Protein AF-A0A0L0UMS3-F1 (afdb_monomer_lite)

Structure (mmCIF, N/CA/C/O backbone):
data_AF-A0A0L0UMS3-F1
#
_entry.id   AF-A0A0L0UMS3-F1
#
loop_
_atom_site.group_PDB
_atom_site.id
_atom_site.type_symbol
_atom_site.label_atom_id
_atom_site.label_alt_id
_atom_site.label_comp_id
_atom_site.label_as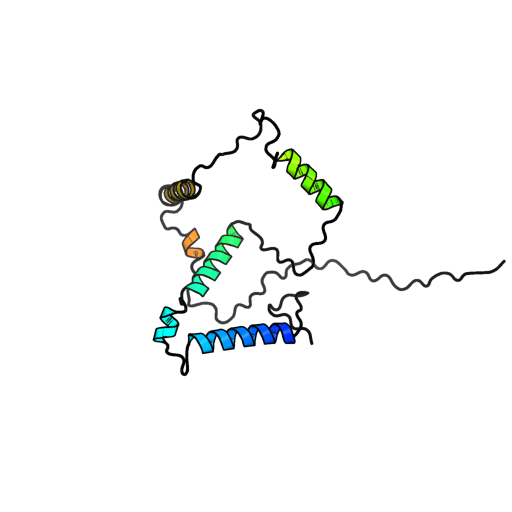ym_id
_atom_site.label_entity_id
_atom_site.label_seq_id
_atom_site.pdbx_PDB_ins_code
_atom_site.Cartn_x
_atom_site.Cartn_y
_atom_site.Cartn_z
_atom_site.occupancy
_atom_site.B_iso_or_equiv
_atom_site.auth_seq_id
_atom_site.auth_comp_id
_atom_site.auth_asym_id
_atom_site.auth_atom_id
_atom_site.pdbx_PDB_model_num
ATOM 1 N N . MET A 1 1 ? 31.870 -0.815 12.285 1.00 74.25 1 MET A N 1
ATOM 2 C CA . MET A 1 1 ? 31.456 0.191 11.279 1.00 74.25 1 MET A CA 1
ATOM 3 C C . MET A 1 1 ? 29.962 0.030 11.050 1.00 74.25 1 MET A C 1
ATOM 5 O O . MET A 1 1 ? 29.526 -1.095 10.818 1.00 74.25 1 MET A O 1
ATOM 9 N N . LEU A 1 2 ? 29.192 1.106 11.192 1.00 79.19 2 LEU A N 1
ATOM 10 C CA . LEU A 1 2 ? 27.755 1.108 10.920 1.00 79.19 2 LEU A CA 1
ATOM 11 C C . LEU A 1 2 ? 27.517 1.616 9.496 1.00 79.19 2 LEU A C 1
ATOM 13 O O . LEU A 1 2 ? 28.227 2.506 9.035 1.00 79.19 2 LEU A O 1
ATOM 17 N N . VAL A 1 3 ? 26.556 1.021 8.800 1.00 79.81 3 VAL A N 1
ATOM 18 C CA . VAL A 1 3 ? 26.149 1.386 7.439 1.00 79.81 3 VAL A CA 1
ATOM 19 C C . VAL A 1 3 ? 24.663 1.718 7.491 1.00 79.81 3 VAL A C 1
ATOM 21 O O . VAL A 1 3 ? 23.934 1.049 8.219 1.00 79.81 3 VAL A O 1
ATOM 24 N N . SER A 1 4 ? 24.208 2.731 6.754 1.00 80.81 4 SER A N 1
ATOM 25 C CA . SER A 1 4 ? 22.776 2.960 6.521 1.00 80.81 4 SER A CA 1
ATOM 26 C C . SER A 1 4 ? 22.401 2.312 5.184 1.00 80.81 4 SER A C 1
ATOM 28 O O . SER A 1 4 ? 22.706 2.887 4.139 1.00 80.81 4 SER A O 1
ATOM 30 N N . PRO A 1 5 ? 21.792 1.105 5.171 1.00 68.31 5 PRO A N 1
ATOM 31 C CA . PRO A 1 5 ? 21.491 0.372 3.935 1.00 68.31 5 PRO A CA 1
ATOM 32 C C . PRO A 1 5 ? 20.590 1.148 2.976 1.00 68.31 5 PRO A C 1
ATOM 34 O O . PRO A 1 5 ? 20.614 0.923 1.772 1.00 68.31 5 PRO A O 1
ATOM 37 N N . SER A 1 6 ? 19.765 2.030 3.535 1.00 68.38 6 SER A N 1
ATOM 38 C CA . SER A 1 6 ? 18.761 2.811 2.826 1.00 68.38 6 SER A CA 1
ATOM 39 C C . SER A 1 6 ? 19.108 4.298 2.736 1.00 68.38 6 SER A C 1
ATOM 41 O O . SER A 1 6 ? 18.231 5.066 2.371 1.00 68.38 6 SER A O 1
ATOM 43 N N . GLY A 1 7 ? 20.299 4.730 3.172 1.00 69.19 7 GLY A N 1
ATOM 44 C CA . GLY A 1 7 ? 20.681 6.153 3.241 1.00 69.19 7 GLY A CA 1
ATOM 45 C C . GLY A 1 7 ? 19.954 6.982 4.314 1.00 69.19 7 GLY A C 1
ATOM 46 O O . GLY A 1 7 ? 20.318 8.121 4.572 1.00 69.19 7 GLY A O 1
ATOM 47 N N . ARG A 1 8 ? 18.961 6.399 4.996 1.00 63.97 8 ARG A N 1
ATOM 48 C CA . ARG A 1 8 ? 18.100 7.086 5.968 1.00 63.97 8 ARG A CA 1
ATOM 49 C C . ARG A 1 8 ? 18.854 7.493 7.243 1.00 63.97 8 ARG A C 1
ATOM 51 O O . ARG A 1 8 ? 19.584 6.655 7.795 1.00 63.97 8 ARG A O 1
ATOM 58 N N . PRO A 1 9 ? 18.620 8.711 7.766 1.00 66.56 9 PRO A N 1
ATOM 59 C CA . PRO A 1 9 ? 19.171 9.144 9.046 1.00 66.56 9 PRO A CA 1
ATOM 60 C C . PRO A 1 9 ? 18.617 8.279 10.189 1.00 66.56 9 PRO A C 1
ATOM 62 O O . PRO A 1 9 ? 17.444 7.913 10.204 1.00 66.56 9 PRO A O 1
ATOM 65 N N . GLY A 1 10 ? 19.482 7.880 11.125 1.00 67.31 10 GLY A N 1
ATOM 66 C CA . GLY A 1 10 ? 19.116 7.045 12.281 1.00 67.31 10 GLY A CA 1
ATOM 67 C C . GLY A 1 10 ? 18.860 5.558 11.979 1.00 67.31 10 GLY A C 1
ATOM 68 O O . GLY A 1 10 ? 18.785 4.755 12.907 1.00 67.31 10 GLY A O 1
ATOM 69 N N . HIS A 1 11 ? 18.789 5.150 10.707 1.00 71.88 11 HIS A N 1
ATOM 70 C CA . HIS A 1 11 ? 18.607 3.751 10.309 1.00 71.88 11 HIS A CA 1
ATOM 71 C C . HIS A 1 11 ? 19.954 3.077 10.025 1.00 71.88 11 HIS A C 1
ATOM 73 O O . HIS A 1 11 ? 20.320 2.806 8.882 1.00 71.88 11 HIS A O 1
ATOM 79 N N . PHE A 1 12 ? 20.708 2.822 11.091 1.00 79.62 12 PHE A N 1
ATOM 80 C CA . PHE A 1 12 ? 22.030 2.216 11.000 1.00 79.62 12 PHE A CA 1
ATOM 81 C C . PHE A 1 12 ? 21.994 0.732 11.328 1.00 79.62 12 PHE A C 1
ATOM 83 O O . PHE A 1 12 ? 21.381 0.297 12.301 1.00 79.62 12 PHE A O 1
ATOM 90 N N . VAL A 1 13 ? 22.713 -0.042 10.529 1.00 78.06 13 VAL A N 1
ATOM 91 C CA . VAL A 1 13 ? 22.879 -1.474 10.720 1.00 78.06 13 VAL A CA 1
ATOM 92 C C . VAL A 1 13 ? 24.367 -1.809 10.733 1.00 78.06 13 VAL A C 1
ATOM 94 O O . VAL A 1 13 ? 25.189 -1.112 10.133 1.00 78.06 13 VAL A O 1
ATOM 97 N N . ALA A 1 14 ? 24.745 -2.865 11.452 1.00 85.50 14 ALA A N 1
ATOM 98 C CA . ALA A 1 14 ? 26.116 -3.352 11.427 1.00 85.50 14 ALA A CA 1
ATOM 99 C C . ALA A 1 14 ? 26.526 -3.711 9.990 1.00 85.50 14 ALA A C 1
ATOM 101 O O . ALA A 1 14 ? 25.769 -4.357 9.261 1.00 85.50 14 ALA A O 1
ATOM 102 N N . LYS A 1 15 ? 27.744 -3.322 9.594 1.00 85.12 15 LYS A N 1
ATOM 103 C CA . LYS A 1 15 ? 28.313 -3.656 8.279 1.00 85.12 15 LYS A CA 1
ATOM 104 C C . LYS A 1 15 ? 28.216 -5.157 7.976 1.00 85.12 15 LYS A C 1
ATOM 106 O O . LYS A 1 15 ? 27.880 -5.520 6.854 1.00 85.12 15 LYS A O 1
ATOM 111 N N . ASP A 1 16 ? 28.458 -6.006 8.973 1.00 85.19 16 ASP A N 1
ATOM 112 C CA . ASP A 1 16 ? 28.456 -7.462 8.806 1.00 85.19 16 ASP A CA 1
ATOM 113 C C . ASP A 1 16 ? 27.065 -7.999 8.442 1.00 85.19 16 ASP A C 1
ATOM 115 O O . ASP A 1 16 ? 26.948 -8.781 7.505 1.00 85.19 16 ASP A O 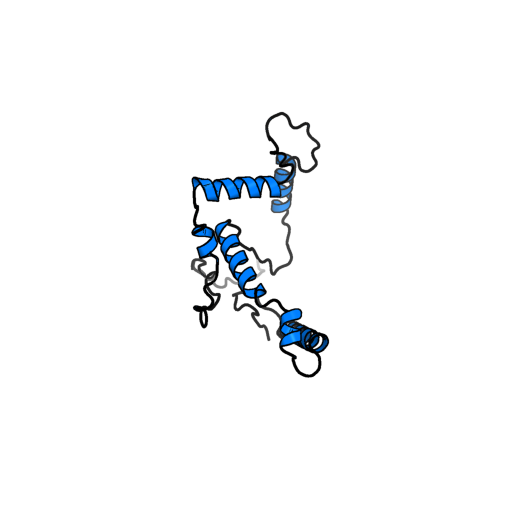1
ATOM 119 N N . PHE A 1 17 ? 25.998 -7.491 9.070 1.00 82.69 17 PHE A N 1
ATOM 120 C CA . PHE A 1 17 ? 24.616 -7.844 8.714 1.00 82.69 17 PHE A CA 1
ATOM 121 C C . PHE A 1 17 ? 24.259 -7.413 7.285 1.00 82.69 17 PHE A C 1
ATOM 123 O O . PHE A 1 17 ? 23.578 -8.131 6.548 1.00 82.69 17 PHE A O 1
ATOM 130 N N . PHE A 1 18 ? 24.708 -6.225 6.870 1.00 82.19 18 PHE A N 1
ATOM 131 C CA . PHE A 1 18 ? 24.485 -5.758 5.504 1.00 82.19 18 PHE A CA 1
ATOM 132 C C . PHE A 1 18 ? 25.204 -6.665 4.498 1.00 82.19 18 PHE A C 1
ATOM 134 O O . PHE A 1 18 ? 24.591 -7.121 3.532 1.00 82.19 18 PHE A O 1
ATOM 141 N N . LEU A 1 19 ? 26.473 -6.992 4.749 1.00 86.81 19 LEU A N 1
ATOM 142 C CA . LEU A 1 19 ? 27.262 -7.881 3.894 1.00 86.81 19 LEU A CA 1
ATOM 143 C C . LEU A 1 19 ? 26.718 -9.313 3.860 1.00 86.81 19 LEU A C 1
ATOM 145 O O . LEU A 1 19 ? 26.735 -9.938 2.802 1.00 86.81 19 LEU A O 1
ATOM 149 N N . GLU A 1 20 ? 26.201 -9.823 4.975 1.00 88.75 20 GLU A N 1
ATOM 150 C CA . GLU A 1 20 ? 25.575 -11.142 5.050 1.00 88.75 20 GLU A CA 1
ATOM 151 C C . GLU A 1 20 ? 24.342 -11.231 4.146 1.00 88.75 20 GLU A C 1
ATOM 153 O O . GLU A 1 20 ? 24.226 -12.168 3.354 1.00 88.75 20 GLU A O 1
ATOM 158 N N . ASN A 1 21 ? 23.476 -10.213 4.170 1.00 84.81 21 ASN A N 1
ATOM 159 C CA . ASN A 1 21 ? 22.332 -10.135 3.261 1.00 84.81 21 ASN A CA 1
ATOM 160 C C . ASN A 1 21 ? 22.770 -10.115 1.789 1.00 84.81 21 ASN A C 1
ATOM 162 O O . ASN A 1 21 ? 22.208 -10.840 0.967 1.00 84.81 21 ASN A O 1
ATOM 166 N N . HIS A 1 22 ? 23.799 -9.336 1.442 1.00 84.69 22 HIS A N 1
ATOM 167 C CA . HIS A 1 22 ? 24.322 -9.297 0.070 1.00 84.69 22 HIS A CA 1
ATOM 168 C C . HIS A 1 22 ? 24.895 -10.653 -0.354 1.00 84.69 22 HIS A C 1
ATOM 170 O O . HIS A 1 22 ? 24.641 -11.124 -1.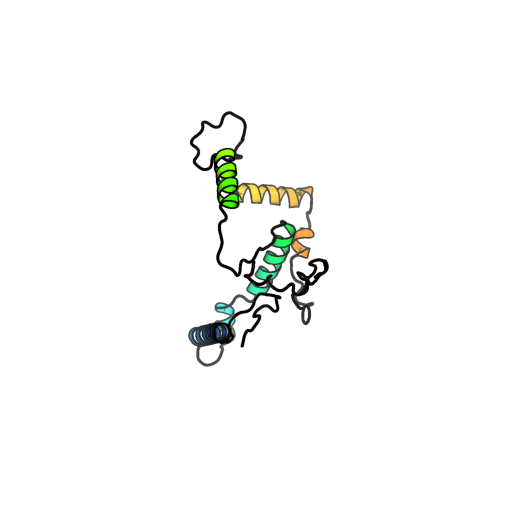462 1.00 84.69 22 HIS A O 1
ATOM 176 N N . ASN A 1 23 ? 25.624 -11.316 0.543 1.00 89.75 23 ASN A N 1
ATOM 177 C CA . ASN A 1 23 ? 26.187 -12.640 0.306 1.00 89.75 23 ASN A CA 1
ATOM 178 C C . ASN A 1 23 ? 25.085 -13.698 0.130 1.00 89.75 23 ASN A C 1
ATOM 180 O O . ASN A 1 23 ? 25.167 -14.525 -0.778 1.00 89.75 23 ASN A O 1
ATOM 184 N N . TYR A 1 24 ? 24.020 -13.633 0.935 1.00 89.94 24 TYR A N 1
ATOM 185 C CA . TYR A 1 24 ? 22.840 -14.481 0.779 1.00 89.94 24 TYR A CA 1
ATOM 186 C C . TYR A 1 24 ? 22.211 -14.318 -0.607 1.00 89.94 24 TYR A C 1
ATOM 188 O O . TYR A 1 24 ? 22.004 -15.315 -1.296 1.00 89.94 24 TYR A O 1
ATOM 196 N N . TRP A 1 25 ? 21.960 -13.082 -1.049 1.00 82.81 25 TRP A N 1
ATOM 197 C CA . TRP A 1 25 ? 21.363 -12.822 -2.363 1.00 82.81 25 TRP A CA 1
ATOM 198 C C . TRP A 1 25 ? 22.250 -13.292 -3.516 1.00 82.81 25 TRP A C 1
ATOM 200 O O . TRP A 1 25 ? 21.745 -13.891 -4.463 1.00 82.81 25 TRP A O 1
ATOM 210 N N . LEU A 1 26 ? 23.569 -13.104 -3.416 1.00 84.00 26 LEU A N 1
ATOM 211 C CA . LEU A 1 26 ? 24.524 -13.615 -4.403 1.00 84.00 26 LEU A CA 1
ATOM 212 C C . LEU A 1 26 ? 24.513 -15.145 -4.472 1.00 84.00 26 LEU A C 1
ATOM 214 O O . LEU A 1 26 ? 24.432 -15.712 -5.561 1.00 84.00 26 LEU A O 1
ATOM 218 N N . LYS A 1 27 ? 24.532 -15.826 -3.320 1.00 86.31 27 LYS A N 1
ATOM 219 C CA . LYS A 1 27 ? 24.428 -17.292 -3.249 1.00 86.31 27 LYS A CA 1
ATOM 220 C C . LYS A 1 27 ? 23.098 -17.789 -3.801 1.00 86.31 27 LYS A C 1
ATOM 222 O O . LYS A 1 27 ? 23.073 -18.736 -4.578 1.00 86.31 27 LYS A O 1
ATOM 227 N N . PHE A 1 28 ? 21.997 -17.144 -3.430 1.00 83.44 28 PHE A N 1
ATOM 228 C CA . PHE A 1 28 ? 20.661 -17.455 -3.929 1.00 83.44 28 PHE A CA 1
ATOM 229 C C . PHE A 1 28 ? 20.601 -17.343 -5.453 1.00 83.44 28 PHE A C 1
ATOM 231 O O . PHE A 1 28 ? 20.101 -18.249 -6.122 1.00 83.44 28 PHE A O 1
ATOM 238 N N . PHE A 1 29 ? 21.138 -16.247 -5.992 1.00 77.44 29 PHE A N 1
ATOM 239 C CA . PHE A 1 29 ? 21.179 -15.977 -7.420 1.00 77.44 29 PHE A CA 1
ATOM 240 C C . PHE A 1 29 ? 22.031 -17.008 -8.161 1.00 77.44 29 PHE A C 1
ATOM 242 O O . PHE A 1 29 ? 21.563 -17.599 -9.128 1.00 77.44 29 PHE A O 1
ATOM 249 N N . TYR A 1 30 ? 23.239 -17.295 -7.672 1.00 75.81 30 TYR A N 1
ATOM 250 C CA . TYR A 1 30 ? 24.133 -18.285 -8.272 1.00 75.81 30 TYR A CA 1
ATOM 251 C C . TYR A 1 30 ? 23.539 -19.702 -8.239 1.00 75.81 30 TYR A C 1
ATOM 253 O O . TYR A 1 30 ? 23.513 -20.395 -9.255 1.00 75.81 30 TYR A O 1
ATOM 261 N N . ASN A 1 31 ? 22.975 -20.114 -7.100 1.00 80.69 31 ASN A N 1
ATOM 262 C CA . ASN A 1 31 ? 22.396 -21.449 -6.928 1.00 80.69 31 ASN A CA 1
ATOM 263 C C . ASN A 1 31 ? 21.157 -21.676 -7.808 1.00 80.69 31 ASN A C 1
ATOM 265 O O . ASN A 1 31 ? 20.917 -22.796 -8.255 1.00 80.69 31 ASN A O 1
ATOM 269 N N . ARG A 1 32 ? 20.363 -20.629 -8.068 1.00 73.19 32 ARG A N 1
ATOM 270 C CA . ARG A 1 32 ? 19.194 -20.708 -8.960 1.00 73.19 32 ARG A CA 1
ATOM 271 C C . ARG A 1 32 ? 19.528 -20.450 -10.430 1.00 73.19 32 ARG A C 1
ATOM 273 O O . ARG A 1 32 ? 18.837 -20.988 -11.288 1.00 73.19 32 ARG A O 1
ATOM 280 N N . GLY A 1 33 ? 20.556 -19.655 -10.724 1.00 65.44 33 GLY A N 1
ATOM 281 C CA . GLY A 1 33 ? 20.975 -19.288 -12.081 1.00 65.44 33 GLY A CA 1
ATOM 282 C C . GLY A 1 33 ? 21.876 -20.322 -12.765 1.00 65.44 33 GLY A C 1
ATOM 283 O O . GLY A 1 33 ? 21.767 -20.504 -13.975 1.00 65.44 33 GLY A O 1
ATOM 284 N N . GLY A 1 34 ? 22.690 -21.063 -12.002 1.00 66.19 34 GLY A N 1
ATOM 285 C CA . GLY A 1 34 ? 23.705 -21.984 -12.529 1.00 66.19 34 GLY A CA 1
ATOM 286 C C . GLY A 1 34 ? 25.032 -21.299 -12.900 1.00 66.19 34 GLY A C 1
ATOM 287 O O . GLY A 1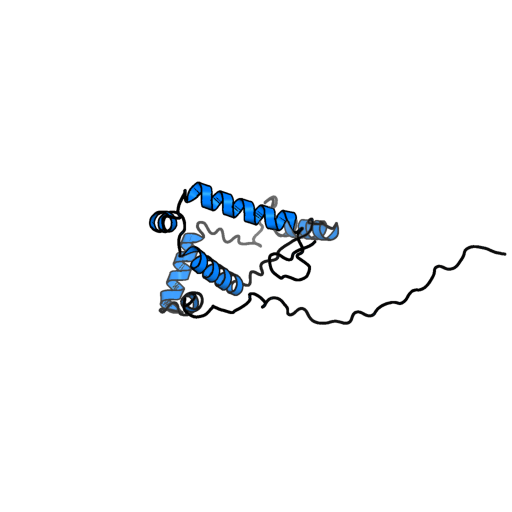 34 ? 25.202 -20.095 -12.711 1.00 66.19 34 GLY A O 1
ATOM 288 N N . ILE A 1 35 ? 25.989 -22.081 -13.419 1.00 61.06 35 ILE A N 1
ATOM 289 C CA . ILE A 1 35 ? 27.259 -21.571 -13.965 1.00 61.06 35 ILE A CA 1
ATOM 290 C C . ILE A 1 35 ? 26.982 -20.919 -15.320 1.00 61.06 35 ILE A C 1
ATOM 292 O O . ILE A 1 35 ? 26.547 -21.585 -16.255 1.00 61.06 35 ILE A O 1
ATOM 296 N N . GLY A 1 36 ? 27.256 -19.617 -15.408 1.00 63.12 36 GLY A N 1
ATOM 297 C CA . GLY A 1 36 ? 26.876 -18.790 -16.549 1.00 63.12 36 GLY A CA 1
ATOM 298 C C . GLY A 1 36 ? 25.412 -18.371 -16.434 1.00 63.12 36 GLY A C 1
ATOM 299 O O . GLY A 1 36 ? 24.502 -19.188 -16.520 1.00 63.12 36 GLY A O 1
ATOM 300 N N . THR A 1 37 ? 25.163 -17.085 -16.209 1.00 60.62 37 THR A N 1
ATOM 301 C CA . THR A 1 37 ? 23.809 -16.523 -16.164 1.00 60.62 37 THR A CA 1
ATOM 302 C C . THR A 1 37 ? 23.131 -16.669 -17.527 1.00 60.62 37 THR A C 1
ATOM 304 O O . THR A 1 37 ? 23.319 -15.825 -18.402 1.00 60.62 37 THR A O 1
ATOM 307 N N . GLN A 1 38 ? 22.352 -17.733 -17.728 1.00 66.50 38 GLN A N 1
ATOM 308 C CA . GLN A 1 38 ? 21.554 -17.901 -18.939 1.00 66.50 38 GLN A CA 1
ATOM 309 C C . GLN A 1 38 ? 20.381 -16.915 -18.903 1.00 66.50 38 GLN A C 1
ATOM 311 O O . GLN A 1 38 ? 19.501 -17.010 -18.044 1.00 66.50 38 GLN A O 1
ATOM 316 N N . VAL A 1 39 ? 20.385 -15.945 -19.818 1.00 67.50 39 VAL A N 1
ATOM 317 C CA . VAL A 1 39 ? 19.422 -14.832 -19.847 1.00 67.50 39 VAL A CA 1
ATOM 318 C C . VAL A 1 39 ? 17.985 -15.338 -20.000 1.00 67.50 39 VAL A C 1
ATOM 320 O O . VAL A 1 39 ? 17.081 -14.810 -19.356 1.00 67.50 39 VAL A O 1
ATOM 323 N N . GLU A 1 40 ? 17.765 -16.395 -20.783 1.00 69.38 40 GLU A N 1
ATOM 324 C CA . GLU A 1 40 ? 16.452 -17.024 -20.969 1.00 69.38 40 GLU A CA 1
ATOM 325 C C . GLU A 1 40 ? 15.892 -17.576 -19.652 1.00 69.38 40 GLU A C 1
ATOM 327 O O . GLU A 1 40 ? 14.770 -17.251 -19.271 1.00 69.38 40 GLU A O 1
ATOM 332 N N . ARG A 1 41 ? 16.708 -18.311 -18.889 1.00 67.56 41 ARG A N 1
ATOM 333 C CA . ARG A 1 41 ? 16.324 -18.835 -17.571 1.00 67.56 41 ARG A CA 1
ATOM 334 C C . ARG A 1 41 ? 16.078 -17.709 -16.565 1.00 67.56 41 ARG A C 1
ATOM 336 O O . ARG A 1 41 ? 15.216 -17.816 -15.698 1.00 67.56 41 ARG A O 1
ATOM 343 N N . LEU A 1 42 ? 16.819 -16.607 -16.680 1.00 69.88 42 LEU A N 1
ATOM 344 C CA . LEU A 1 42 ? 16.627 -15.437 -15.829 1.00 69.88 42 LEU A CA 1
ATOM 345 C C . LEU A 1 42 ? 15.291 -14.734 -16.106 1.00 69.88 42 LEU A C 1
ATOM 347 O O . LEU A 1 42 ? 14.641 -14.310 -15.156 1.00 69.88 42 LEU A O 1
ATOM 351 N N . LYS A 1 43 ? 14.859 -14.662 -17.372 1.00 69.19 43 LYS A N 1
ATOM 352 C CA . LYS A 1 43 ? 13.535 -14.141 -17.760 1.00 69.19 43 LYS A CA 1
ATOM 353 C C . LYS A 1 43 ? 12.389 -15.007 -17.230 1.00 69.19 43 LYS A C 1
ATOM 355 O O . LYS A 1 43 ? 11.343 -14.468 -16.884 1.00 69.19 43 LYS A O 1
ATOM 360 N N . GLU A 1 44 ? 12.583 -16.324 -17.151 1.00 68.38 44 GLU A N 1
ATOM 361 C CA . GLU A 1 44 ? 11.602 -17.245 -16.557 1.00 68.38 44 GLU A CA 1
ATOM 362 C C . GLU A 1 44 ? 11.544 -17.134 -15.026 1.00 68.38 44 GLU A C 1
ATOM 364 O O . GLU A 1 44 ? 10.469 -17.209 -14.435 1.00 68.38 44 GLU A O 1
ATOM 369 N N . LEU A 1 45 ? 12.692 -16.940 -14.370 1.00 67.38 45 LEU A N 1
ATOM 370 C CA . LEU A 1 45 ? 12.786 -16.883 -12.908 1.00 67.38 45 LEU A CA 1
ATOM 371 C C . LEU A 1 45 ? 12.432 -15.513 -12.323 1.00 67.38 45 LEU A C 1
ATOM 373 O O . LEU A 1 45 ? 11.884 -15.436 -11.222 1.00 67.38 45 LEU A O 1
ATOM 377 N N . PHE A 1 46 ? 12.768 -14.434 -13.026 1.00 70.75 46 PHE A N 1
ATOM 378 C CA . PHE A 1 46 ? 12.564 -13.068 -12.568 1.00 70.75 46 PHE A CA 1
ATOM 379 C C . PHE A 1 46 ? 11.725 -12.301 -13.579 1.00 70.75 46 PHE A C 1
ATOM 381 O O . PHE A 1 46 ? 12.148 -12.017 -14.698 1.00 70.75 46 PHE A O 1
ATOM 388 N N . SER A 1 47 ? 10.532 -11.899 -13.147 1.00 70.56 47 SER A N 1
ATOM 389 C CA . SER A 1 47 ? 9.703 -11.008 -13.944 1.00 70.56 47 SER A CA 1
ATOM 390 C C . SER A 1 47 ? 10.331 -9.613 -13.981 1.00 70.56 47 SER A C 1
ATOM 392 O O . SER A 1 47 ? 10.465 -8.939 -12.956 1.00 70.56 47 SER A O 1
ATOM 394 N N . LEU A 1 48 ? 10.671 -9.150 -15.185 1.00 70.12 48 LEU A N 1
ATOM 395 C CA . LEU A 1 48 ? 11.146 -7.783 -15.436 1.00 70.12 48 LEU A CA 1
ATOM 396 C C . LEU A 1 48 ? 10.112 -6.716 -15.041 1.00 70.12 48 LEU A C 1
ATOM 398 O O . LEU A 1 48 ? 10.463 -5.549 -14.881 1.00 70.12 48 LEU A O 1
ATOM 402 N N . ASN A 1 49 ? 8.858 -7.123 -14.828 1.00 77.94 49 ASN A N 1
ATOM 403 C CA . ASN A 1 49 ? 7.774 -6.246 -14.406 1.00 77.94 49 ASN A CA 1
ATOM 404 C C . ASN A 1 49 ? 7.729 -6.049 -12.884 1.00 77.94 49 ASN A C 1
ATOM 406 O O . ASN A 1 49 ? 7.007 -5.172 -12.424 1.00 77.94 49 ASN A O 1
ATOM 410 N N . ILE A 1 50 ? 8.482 -6.816 -12.081 1.00 79.12 50 ILE A N 1
ATOM 411 C CA . ILE A 1 50 ? 8.469 -6.666 -10.613 1.00 79.12 50 ILE A CA 1
ATOM 412 C C . ILE A 1 50 ? 8.868 -5.245 -10.174 1.00 79.12 50 ILE A C 1
ATOM 414 O O . ILE A 1 50 ? 8.161 -4.678 -9.340 1.00 79.12 50 ILE A O 1
ATOM 418 N N . PRO A 1 51 ? 9.938 -4.621 -10.711 1.00 78.19 51 PRO A N 1
ATOM 419 C CA . PRO A 1 51 ? 10.270 -3.237 -10.378 1.00 78.19 51 PRO A CA 1
ATOM 420 C C . PRO A 1 51 ? 9.162 -2.244 -10.744 1.00 78.19 51 PRO A C 1
ATOM 422 O O . PRO A 1 51 ? 8.880 -1.358 -9.942 1.00 78.19 51 PRO A O 1
ATOM 425 N N . LEU A 1 52 ? 8.509 -2.424 -11.899 1.00 81.19 52 LEU A N 1
ATOM 426 C CA . LEU A 1 52 ? 7.388 -1.586 -12.336 1.00 81.19 52 LEU A CA 1
ATOM 427 C C . LEU A 1 52 ? 6.165 -1.749 -11.429 1.00 81.19 52 LEU A C 1
ATOM 429 O O . LEU A 1 52 ? 5.555 -0.766 -11.024 1.00 81.19 52 LEU A O 1
ATOM 433 N N . LEU A 1 53 ? 5.812 -2.984 -11.074 1.00 82.00 53 LEU A N 1
ATOM 434 C CA . LEU A 1 53 ? 4.699 -3.247 -10.162 1.00 82.00 53 LEU A CA 1
ATOM 435 C C . LEU A 1 53 ? 4.989 -2.677 -8.773 1.00 82.00 53 LEU A C 1
ATOM 437 O O . LEU A 1 53 ? 4.095 -2.135 -8.129 1.00 82.00 53 LEU A O 1
ATOM 441 N N . ARG A 1 54 ? 6.246 -2.753 -8.322 1.00 83.06 54 ARG A N 1
ATOM 442 C CA . ARG A 1 54 ? 6.674 -2.190 -7.039 1.00 83.06 54 ARG A CA 1
ATOM 443 C C . ARG A 1 54 ? 6.524 -0.671 -7.006 1.00 83.06 54 ARG A C 1
ATOM 445 O O . ARG A 1 54 ? 6.030 -0.151 -6.009 1.00 83.06 54 ARG A O 1
ATOM 452 N N . SER A 1 55 ? 6.960 0.037 -8.046 1.00 82.75 55 SER A N 1
ATOM 453 C CA . SER A 1 55 ? 6.838 1.499 -8.106 1.00 82.75 55 SER A CA 1
ATOM 454 C C . SER A 1 55 ? 5.385 1.944 -8.251 1.00 82.75 55 SER A C 1
ATOM 456 O O . SER A 1 55 ? 4.968 2.846 -7.529 1.00 82.75 55 SER A O 1
ATOM 458 N N . LEU A 1 56 ? 4.597 1.260 -9.085 1.00 84.88 56 LEU A N 1
ATOM 459 C CA . LEU A 1 56 ? 3.165 1.520 -9.222 1.00 84.88 56 LEU A CA 1
ATOM 460 C C . LEU A 1 56 ? 2.440 1.334 -7.883 1.00 84.88 56 LEU A C 1
ATOM 462 O O . LEU A 1 56 ? 1.708 2.217 -7.443 1.00 84.88 56 LEU A O 1
ATOM 466 N N . PHE A 1 57 ? 2.695 0.221 -7.188 1.00 83.88 57 PHE A N 1
ATOM 467 C CA . PHE A 1 57 ? 2.090 -0.040 -5.884 1.00 83.88 57 PHE A CA 1
ATOM 468 C C . PHE A 1 57 ? 2.500 0.998 -4.840 1.00 83.88 57 PHE A C 1
ATOM 470 O O . PHE A 1 57 ? 1.666 1.457 -4.064 1.00 83.88 57 PHE A O 1
ATOM 477 N N . HIS A 1 58 ? 3.773 1.398 -4.834 1.00 81.56 58 HIS A N 1
ATOM 478 C CA . HIS A 1 58 ? 4.253 2.428 -3.922 1.00 81.56 58 HIS A CA 1
ATOM 479 C C . HIS A 1 58 ? 3.554 3.770 -4.160 1.00 81.56 58 HIS A C 1
ATOM 481 O O . HIS A 1 58 ? 3.085 4.378 -3.203 1.00 81.56 58 HIS A O 1
ATOM 487 N N . SER A 1 59 ? 3.425 4.189 -5.420 1.00 84.44 59 SER A N 1
ATOM 488 C CA . SER A 1 59 ? 2.764 5.443 -5.781 1.00 84.44 59 SER A CA 1
ATOM 489 C C . SER A 1 59 ? 1.279 5.436 -5.396 1.00 84.44 59 SER A C 1
ATOM 491 O O . SER A 1 59 ? 0.820 6.357 -4.729 1.00 84.44 59 SER A O 1
ATOM 493 N N . MET A 1 60 ? 0.553 4.347 -5.673 1.00 83.19 60 MET A N 1
ATOM 494 C CA . MET A 1 60 ? -0.847 4.213 -5.239 1.00 83.19 60 MET A CA 1
ATOM 495 C C . MET A 1 60 ? -1.007 4.184 -3.711 1.00 83.19 60 MET A C 1
ATOM 497 O O . MET A 1 60 ? -2.022 4.627 -3.176 1.00 83.19 60 MET A O 1
ATOM 501 N N . GLN A 1 61 ? -0.028 3.638 -2.985 1.00 81.62 61 GLN A N 1
ATOM 502 C CA . GLN A 1 61 ? -0.072 3.594 -1.525 1.00 81.62 61 GLN A CA 1
ATOM 503 C C . GLN A 1 61 ? 0.037 4.997 -0.908 1.00 81.62 61 GLN A C 1
ATOM 505 O O . GLN A 1 61 ? -0.641 5.271 0.085 1.00 81.62 61 GLN A O 1
ATOM 510 N N . VAL A 1 62 ? 0.859 5.870 -1.501 1.00 79.62 62 VAL A N 1
ATOM 511 C CA . VAL A 1 62 ? 0.971 7.280 -1.098 1.00 79.62 62 VAL A CA 1
ATOM 512 C C . VAL A 1 62 ? -0.358 8.001 -1.329 1.00 79.62 62 VAL A C 1
ATOM 514 O O . VAL A 1 62 ? -0.870 8.624 -0.402 1.00 79.62 62 VAL A O 1
ATOM 517 N N . ASP A 1 63 ? -0.981 7.814 -2.495 1.00 80.00 63 ASP A N 1
ATOM 518 C CA . ASP A 1 63 ? -2.301 8.378 -2.820 1.00 80.00 63 ASP A CA 1
ATOM 519 C C . ASP A 1 63 ? -3.412 7.929 -1.864 1.00 80.00 63 ASP A C 1
ATOM 521 O O . ASP A 1 63 ? -4.343 8.677 -1.574 1.00 80.00 63 ASP A O 1
ATOM 525 N N . SER A 1 64 ? -3.321 6.704 -1.341 1.00 79.44 64 SER A N 1
ATOM 526 C CA . SER A 1 64 ? -4.255 6.189 -0.335 1.00 79.44 64 SER A CA 1
ATOM 527 C C . SER A 1 64 ? -4.090 6.855 1.043 1.00 79.44 64 SER A C 1
ATOM 529 O O . SER A 1 64 ? -4.788 6.470 1.983 1.00 79.44 64 SER A O 1
ATOM 531 N N . GLY A 1 65 ? -3.140 7.783 1.210 1.00 76.12 65 GLY A N 1
ATOM 532 C CA . GLY A 1 65 ? -2.797 8.398 2.494 1.00 76.12 65 GLY A CA 1
ATOM 533 C C . GLY A 1 65 ? -2.091 7.441 3.458 1.00 76.12 65 GLY A C 1
ATOM 534 O O . GLY A 1 65 ? -1.919 7.747 4.639 1.00 76.12 65 GLY A O 1
ATOM 535 N N . LYS A 1 66 ? -1.682 6.254 2.989 1.00 73.50 66 LYS A N 1
ATOM 536 C CA . LYS A 1 66 ? -1.060 5.235 3.834 1.00 73.50 66 LYS A CA 1
ATOM 537 C C . LYS A 1 66 ? 0.434 5.506 3.951 1.00 73.50 66 LYS A C 1
ATOM 539 O O . LYS A 1 66 ? 1.238 4.987 3.178 1.00 73.50 66 LYS A O 1
ATOM 544 N N . HIS A 1 67 ? 0.815 6.251 4.981 1.00 67.75 67 HIS A N 1
ATOM 545 C CA . HIS A 1 67 ? 2.219 6.457 5.307 1.00 67.75 67 HIS A CA 1
ATOM 546 C C . HIS A 1 67 ? 2.851 5.165 5.849 1.00 67.75 67 HIS A C 1
ATOM 548 O O . HIS A 1 67 ? 2.375 4.558 6.814 1.00 67.75 67 HIS A O 1
ATOM 554 N N . ARG A 1 68 ? 3.932 4.705 5.215 1.00 64.50 68 ARG A N 1
ATOM 555 C CA . ARG A 1 68 ? 4.621 3.472 5.612 1.00 64.50 68 ARG A CA 1
ATOM 556 C C . ARG A 1 68 ? 5.542 3.764 6.795 1.00 64.50 68 ARG A C 1
ATOM 558 O O . ARG A 1 68 ? 6.699 4.130 6.615 1.00 64.50 68 ARG A O 1
ATOM 565 N N . VAL A 1 69 ? 5.027 3.579 8.007 1.00 64.75 69 VAL A N 1
ATOM 566 C CA . VAL A 1 69 ? 5.817 3.712 9.236 1.00 64.75 69 VAL A CA 1
ATOM 567 C C . VAL A 1 69 ? 6.719 2.490 9.394 1.00 64.75 69 VAL A C 1
ATOM 569 O O . VAL A 1 69 ? 6.253 1.373 9.615 1.00 64.75 69 VAL A O 1
ATOM 572 N N . TYR A 1 70 ? 8.023 2.706 9.273 1.00 61.81 70 TYR A N 1
ATOM 573 C CA . TYR A 1 70 ? 9.037 1.691 9.529 1.00 61.81 70 TYR A CA 1
ATOM 574 C C . TYR A 1 70 ? 9.516 1.785 10.970 1.00 61.81 70 TYR A C 1
ATOM 576 O O . TYR A 1 70 ? 10.105 2.789 11.354 1.00 61.81 70 TYR A O 1
ATOM 584 N N . GLN A 1 71 ? 9.289 0.741 11.764 1.00 57.44 71 GLN A N 1
ATOM 585 C CA . GLN A 1 71 ? 9.782 0.686 13.138 1.00 57.44 71 GLN A CA 1
ATOM 586 C C . GLN A 1 71 ? 11.094 -0.104 13.180 1.00 57.44 71 GLN A C 1
ATOM 588 O O . GLN A 1 71 ? 11.109 -1.311 12.955 1.00 57.44 71 GLN A O 1
ATOM 593 N N . SER A 1 72 ? 12.206 0.589 13.430 1.00 55.41 72 SER A N 1
ATOM 594 C CA . SER A 1 72 ? 13.546 -0.002 13.588 1.00 55.41 72 SER A CA 1
ATOM 595 C C . SER A 1 72 ? 13.817 -0.522 15.001 1.00 55.41 72 SER A C 1
ATOM 597 O O . SER A 1 72 ? 14.756 -1.289 15.204 1.00 55.41 72 SER A O 1
ATOM 599 N N . HIS A 1 73 ? 13.024 -0.100 15.985 1.00 63.44 73 HIS A N 1
ATOM 600 C CA . HIS A 1 73 ? 13.279 -0.359 17.399 1.00 63.44 73 HIS A CA 1
ATOM 601 C C . HIS A 1 73 ? 12.238 -1.293 18.014 1.00 63.44 73 HIS A C 1
ATOM 603 O O . HIS A 1 73 ? 11.124 -1.437 17.512 1.00 63.44 73 HIS A O 1
ATOM 609 N N . LYS A 1 74 ? 12.629 -1.935 19.123 1.00 61.16 74 LYS A N 1
ATOM 610 C CA . LYS A 1 74 ? 11.751 -2.777 19.942 1.00 61.16 74 LYS A CA 1
ATOM 611 C C . LYS A 1 74 ? 10.478 -1.994 20.266 1.00 61.16 74 LYS A C 1
ATOM 613 O O . LYS A 1 74 ? 10.567 -0.905 20.826 1.00 61.16 74 LYS A O 1
ATOM 618 N N . VAL A 1 75 ? 9.319 -2.552 19.923 1.00 66.44 75 VAL A N 1
ATOM 619 C CA . VAL A 1 75 ? 8.012 -1.959 20.230 1.00 66.44 75 VAL A CA 1
ATOM 620 C C . VAL A 1 75 ? 7.874 -1.863 21.749 1.00 66.44 75 VAL A C 1
ATOM 622 O O . VAL A 1 75 ? 7.667 -2.870 22.424 1.00 66.44 75 VAL A O 1
ATOM 625 N N . THR A 1 76 ? 8.030 -0.665 22.306 1.00 71.81 76 THR A N 1
ATOM 626 C CA . THR A 1 76 ? 7.807 -0.407 23.729 1.00 71.81 76 THR A CA 1
ATOM 627 C C . THR A 1 76 ? 6.353 0.013 23.924 1.00 71.81 76 THR A C 1
ATOM 629 O O . THR A 1 76 ? 5.947 1.130 23.613 1.00 71.81 76 THR A O 1
ATOM 632 N N . LEU A 1 77 ? 5.527 -0.914 24.415 1.00 78.69 77 LEU A N 1
ATOM 633 C CA . LEU A 1 77 ? 4.149 -0.612 24.802 1.00 78.69 77 LEU A CA 1
ATOM 634 C C . LEU A 1 77 ? 4.158 0.115 26.148 1.00 78.69 77 LEU A C 1
ATOM 636 O O . LEU A 1 77 ? 4.500 -0.470 27.175 1.00 78.69 77 LEU A O 1
ATOM 640 N N . SER A 1 78 ? 3.795 1.397 26.145 1.00 88.44 78 SER A N 1
ATOM 641 C CA . SER A 1 78 ? 3.620 2.160 27.378 1.00 88.44 78 SER A CA 1
ATOM 642 C C . SER A 1 78 ? 2.289 1.807 28.051 1.00 88.44 78 SER A C 1
ATOM 644 O O . SER A 1 78 ? 1.328 1.378 27.412 1.00 88.44 78 SER A O 1
ATOM 646 N N . ASN A 1 79 ? 2.180 2.051 29.358 1.00 92.44 79 ASN A N 1
ATOM 647 C CA . ASN A 1 79 ? 0.900 1.886 30.057 1.00 92.44 79 ASN A CA 1
ATOM 648 C C . ASN A 1 79 ? -0.203 2.784 29.469 1.00 92.44 79 ASN A C 1
ATOM 650 O O . ASN A 1 79 ? -1.375 2.414 29.487 1.00 92.44 79 ASN A O 1
ATOM 654 N N . ASN A 1 80 ? 0.160 3.944 28.914 1.00 91.75 80 ASN A N 1
ATOM 655 C CA . ASN A 1 80 ? -0.792 4.838 28.260 1.00 91.75 80 ASN A CA 1
ATOM 656 C C . ASN A 1 80 ? -1.278 4.267 26.924 1.00 91.75 80 ASN A C 1
ATOM 658 O O . ASN A 1 80 ? -2.478 4.312 26.661 1.00 91.75 80 ASN A O 1
ATOM 662 N N . SER A 1 81 ? -0.399 3.662 26.115 1.00 88.31 81 SER A N 1
ATOM 663 C CA . SER A 1 81 ? -0.828 3.016 24.869 1.00 88.31 81 SER A CA 1
ATOM 664 C C . SER A 1 81 ? -1.716 1.802 25.137 1.00 88.31 81 SER A C 1
ATOM 666 O O . SER A 1 81 ? -2.694 1.604 24.423 1.00 88.31 81 SER A O 1
ATOM 668 N N . LEU A 1 82 ? -1.457 1.044 26.208 1.00 91.94 82 LEU A N 1
ATOM 669 C CA . LEU A 1 82 ? -2.337 -0.046 26.642 1.00 91.94 82 LEU A CA 1
ATOM 670 C C . LEU A 1 82 ? -3.715 0.453 27.098 1.00 91.94 82 LEU A C 1
ATOM 672 O O . LEU A 1 82 ? -4.723 -0.171 26.775 1.00 91.94 82 LEU A O 1
ATOM 676 N N . LYS A 1 83 ? -3.783 1.582 27.817 1.00 94.19 83 LYS A N 1
ATOM 677 C CA . LYS A 1 83 ? -5.061 2.203 28.207 1.00 94.19 83 LYS A CA 1
ATOM 678 C C . LYS A 1 83 ? -5.861 2.666 26.989 1.00 94.19 83 LYS A C 1
ATOM 680 O O . LYS A 1 83 ? -7.042 2.350 26.903 1.00 94.19 83 LYS A O 1
ATOM 685 N N . LEU A 1 84 ? -5.214 3.353 26.045 1.00 92.12 84 LEU A N 1
ATOM 686 C CA . LEU A 1 84 ? -5.845 3.806 24.801 1.00 92.12 84 LEU A CA 1
ATOM 687 C C . LEU A 1 84 ? -6.310 2.628 23.941 1.00 92.12 84 LEU A C 1
ATOM 689 O O . LEU A 1 84 ? -7.429 2.635 23.440 1.00 92.12 84 LEU A O 1
ATOM 693 N N . PHE A 1 85 ? -5.484 1.586 23.820 1.00 91.31 85 PHE A N 1
ATOM 694 C CA . PHE A 1 85 ? -5.865 0.360 23.126 1.00 91.31 85 PHE A CA 1
ATOM 695 C C . PHE A 1 85 ? -7.072 -0.302 23.788 1.00 91.31 85 PHE A C 1
ATOM 697 O O . PHE A 1 85 ? -8.005 -0.688 23.097 1.00 91.31 85 PHE A O 1
ATOM 704 N N . ARG A 1 86 ? -7.092 -0.394 25.123 1.00 90.19 86 ARG A N 1
ATOM 705 C CA . ARG A 1 86 ? -8.233 -0.943 25.860 1.00 90.19 86 ARG A CA 1
ATOM 706 C C . ARG A 1 86 ? -9.501 -0.128 25.625 1.00 90.19 86 ARG A C 1
ATOM 708 O O . ARG A 1 86 ? -10.555 -0.725 25.455 1.00 90.19 86 ARG A O 1
ATOM 715 N N . GLN A 1 87 ? -9.402 1.198 25.611 1.00 89.56 87 GLN A N 1
ATOM 716 C CA . GLN A 1 87 ? -10.537 2.065 25.311 1.00 89.56 87 GLN A CA 1
ATOM 717 C C . GLN A 1 87 ? -11.059 1.804 23.894 1.00 89.56 87 GLN A C 1
ATOM 719 O O . GLN A 1 87 ? -12.221 1.459 23.738 1.00 89.56 87 GLN A O 1
ATOM 724 N N . MET A 1 88 ? -10.187 1.832 22.884 1.00 90.38 88 MET A N 1
ATOM 725 C CA . MET A 1 88 ? -10.564 1.535 21.497 1.00 90.38 88 MET A CA 1
ATOM 726 C C . MET A 1 88 ? -11.147 0.125 21.328 1.00 90.38 88 MET A C 1
ATOM 728 O O . MET A 1 88 ? -12.114 -0.049 20.594 1.00 90.38 88 MET A O 1
ATOM 732 N N . ALA A 1 89 ? -10.599 -0.870 22.028 1.00 87.00 89 ALA A N 1
ATOM 733 C CA . ALA A 1 89 ? -11.090 -2.243 22.014 1.00 87.00 89 ALA A CA 1
ATOM 734 C C . ALA A 1 89 ? -12.517 -2.364 22.568 1.00 87.00 89 ALA A C 1
ATOM 736 O O . ALA A 1 89 ? -13.311 -3.143 22.043 1.00 87.00 89 ALA A O 1
ATOM 737 N N . VAL A 1 90 ? -12.828 -1.601 23.619 1.00 84.75 90 VAL A N 1
ATOM 738 C CA . VAL A 1 90 ? -14.170 -1.535 24.210 1.00 84.75 90 VAL A CA 1
ATOM 739 C C . VAL A 1 90 ? -15.114 -0.750 23.302 1.00 84.75 90 VAL A C 1
ATOM 741 O O . VAL A 1 90 ? -16.190 -1.247 22.990 1.00 84.75 90 VAL A O 1
ATOM 744 N N . ASP A 1 91 ? -14.693 0.422 22.823 1.00 83.38 91 ASP A N 1
ATOM 745 C CA . ASP A 1 91 ? -15.499 1.296 21.961 1.00 83.38 91 ASP A CA 1
ATOM 746 C C . ASP A 1 91 ? -15.841 0.624 20.621 1.00 83.38 91 ASP A C 1
ATOM 748 O O . ASP A 1 91 ? -16.939 0.791 20.095 1.00 83.38 91 ASP A O 1
ATOM 752 N N . SER A 1 92 ? -14.909 -0.166 20.083 1.00 80.50 92 SER A N 1
ATOM 753 C CA . SER A 1 92 ? -15.087 -0.922 18.835 1.00 80.50 92 SER A CA 1
ATOM 754 C C . SER A 1 92 ? -15.670 -2.323 19.058 1.00 80.50 92 SER A C 1
ATOM 756 O O . SER A 1 92 ? -15.760 -3.083 18.098 1.00 80.50 92 SER A O 1
ATOM 758 N N . ASP A 1 93 ? -15.997 -2.684 20.308 1.00 82.19 93 ASP A N 1
ATOM 759 C CA . ASP A 1 93 ? -16.457 -4.009 20.752 1.00 82.19 93 ASP A CA 1
ATOM 760 C C . ASP A 1 93 ? -15.765 -5.167 20.011 1.00 82.19 93 ASP A C 1
ATOM 762 O O . ASP A 1 93 ? -16.402 -6.025 19.402 1.00 82.19 93 ASP A O 1
ATOM 766 N N . ILE A 1 94 ? -14.427 -5.195 20.035 1.00 81.50 94 ILE A N 1
ATOM 767 C CA . ILE A 1 94 ? -13.637 -6.144 19.223 1.00 81.50 94 ILE A CA 1
ATOM 768 C C . ILE A 1 94 ? -13.897 -7.616 19.576 1.00 81.50 94 ILE A C 1
ATOM 770 O O . ILE A 1 94 ? -13.594 -8.508 18.786 1.00 81.50 94 ILE A O 1
ATOM 774 N N . LEU A 1 95 ? -14.419 -7.876 20.778 1.00 81.56 95 LEU A N 1
ATOM 775 C CA . LEU A 1 95 ? -14.786 -9.213 21.245 1.00 81.56 95 LEU A CA 1
ATOM 776 C C . LEU A 1 95 ? -16.258 -9.543 20.964 1.00 81.56 95 LEU A C 1
ATOM 778 O O . LEU A 1 95 ? -16.684 -10.652 21.284 1.00 81.56 95 LEU A O 1
ATOM 782 N N . ASN A 1 96 ? -17.011 -8.608 20.370 1.00 75.44 96 ASN A N 1
ATOM 783 C CA . ASN A 1 96 ? -18.420 -8.740 20.011 1.00 75.44 96 ASN A CA 1
ATOM 784 C C . ASN A 1 96 ? -19.261 -9.258 21.194 1.00 75.44 96 ASN A C 1
ATOM 786 O O . ASN A 1 96 ? -20.068 -10.179 21.052 1.00 75.44 96 ASN A O 1
ATOM 790 N N . GLN A 1 97 ? -18.975 -8.739 22.394 1.00 77.56 97 GLN A N 1
ATOM 791 C CA . GLN A 1 97 ? -19.579 -9.194 23.652 1.00 77.56 97 GLN A CA 1
ATOM 792 C C . GLN A 1 97 ? -20.880 -8.457 23.956 1.00 77.56 97 GLN A C 1
ATOM 794 O O . GLN A 1 97 ? -21.701 -8.948 24.735 1.00 77.56 97 GLN A O 1
ATOM 799 N N . HIS A 1 98 ? -21.074 -7.285 23.355 1.00 73.62 98 HIS A N 1
ATOM 800 C CA . HIS A 1 98 ? -22.236 -6.451 23.579 1.00 73.62 98 HIS A CA 1
ATOM 801 C C . HIS A 1 98 ? -23.201 -6.612 22.405 1.00 73.62 98 HIS A C 1
ATOM 803 O O . HIS A 1 98 ? -22.817 -6.670 21.239 1.00 73.62 98 HIS A O 1
ATOM 809 N N . ASN A 1 99 ? -24.499 -6.677 22.704 1.00 69.31 99 ASN A N 1
ATOM 810 C CA . ASN A 1 99 ? -25.508 -6.635 21.653 1.00 69.31 99 ASN A CA 1
ATOM 811 C C . ASN A 1 99 ? -25.412 -5.263 20.979 1.00 69.31 99 ASN A C 1
ATOM 813 O O . ASN A 1 99 ? -25.669 -4.254 21.635 1.00 69.31 99 ASN A O 1
ATOM 817 N N . ARG A 1 100 ? -25.022 -5.226 19.697 1.00 63.16 100 ARG A N 1
ATOM 818 C CA . ARG A 1 100 ? -24.871 -3.997 18.904 1.00 63.16 100 ARG A CA 1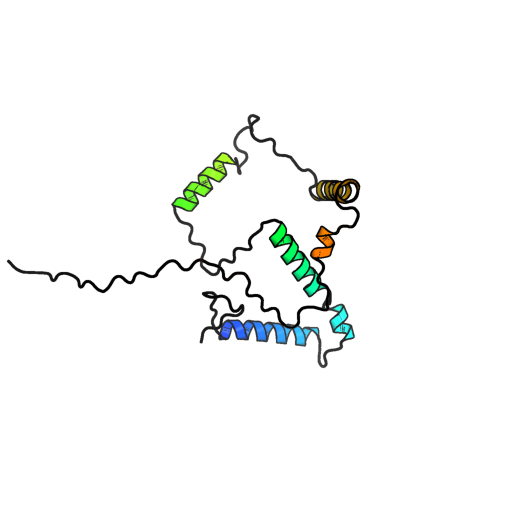
ATOM 819 C C . ARG A 1 100 ? -26.211 -3.267 18.818 1.00 63.16 100 ARG A C 1
ATOM 821 O O . ARG A 1 100 ? -26.998 -3.471 17.897 1.00 63.16 100 ARG A O 1
ATOM 828 N N . THR A 1 101 ? -26.505 -2.417 19.794 1.00 57.19 101 THR A N 1
ATOM 829 C CA . THR A 1 101 ? -27.702 -1.582 19.812 1.00 57.19 101 THR A CA 1
ATOM 830 C C . THR A 1 101 ? -27.512 -0.443 18.818 1.00 57.19 101 THR A C 1
ATOM 832 O O . THR A 1 101 ? -27.052 0.635 19.163 1.00 57.19 101 THR A O 1
ATOM 835 N N . ASN A 1 102 ? -27.857 -0.695 17.553 1.00 54.06 102 ASN A N 1
ATOM 836 C CA . ASN A 1 102 ? -28.138 0.287 16.493 1.00 54.06 102 ASN A CA 1
ATOM 837 C C . ASN A 1 102 ? -27.077 1.361 16.149 1.00 54.06 102 ASN A C 1
ATOM 839 O O . ASN A 1 102 ? -27.311 2.120 15.209 1.00 54.06 102 ASN A O 1
ATOM 843 N N . HIS A 1 103 ? -25.930 1.447 16.832 1.00 51.22 103 HIS A N 1
ATOM 844 C CA . HIS A 1 103 ? -25.005 2.579 16.676 1.00 51.22 103 HIS A CA 1
ATOM 845 C C . HIS A 1 103 ? -23.811 2.348 15.752 1.00 51.22 103 HIS A C 1
ATOM 847 O O . HIS A 1 103 ? -23.215 3.321 15.298 1.00 51.22 103 HIS A O 1
ATOM 853 N N . TYR A 1 104 ? -23.516 1.103 15.389 1.00 51.91 104 TYR A N 1
ATOM 854 C CA . TYR A 1 104 ? -22.530 0.799 14.359 1.00 51.91 104 TYR A CA 1
ATOM 855 C C . TYR A 1 104 ? -23.190 -0.128 13.346 1.00 51.91 104 TYR A C 1
ATOM 857 O O . TYR A 1 104 ? -23.377 -1.319 13.598 1.00 51.91 104 TYR A O 1
ATOM 865 N N . ARG A 1 105 ? -23.619 0.433 12.210 1.00 55.03 105 ARG A N 1
ATOM 866 C CA . ARG A 1 105 ? -23.886 -0.391 11.033 1.00 55.03 105 ARG A CA 1
ATOM 867 C C . ARG A 1 105 ? -22.523 -0.886 10.587 1.00 55.03 105 ARG A C 1
ATOM 869 O O . ARG A 1 105 ? -21.828 -0.175 9.868 1.00 55.03 105 ARG A O 1
ATOM 876 N N . ASP A 1 106 ? -22.130 -2.071 11.037 1.00 59.66 106 ASP A N 1
ATOM 877 C CA . ASP A 1 106 ? -21.139 -2.823 10.287 1.00 59.66 106 ASP A CA 1
ATOM 878 C C . ASP A 1 106 ? -21.699 -2.917 8.875 1.00 59.66 106 ASP A C 1
ATOM 880 O O . ASP A 1 106 ? -22.724 -3.560 8.637 1.00 59.66 106 ASP A O 1
ATOM 884 N N . LEU A 1 107 ? -21.072 -2.205 7.944 1.00 64.44 107 LEU A N 1
ATOM 885 C CA . LEU A 1 107 ? -21.202 -2.524 6.539 1.00 64.44 107 LEU A CA 1
ATOM 886 C C . LEU A 1 107 ? -20.563 -3.903 6.431 1.00 64.44 107 LEU A C 1
ATOM 888 O O . LEU A 1 107 ? -19.348 -4.034 6.304 1.00 64.44 107 LEU A O 1
ATOM 892 N N . THR A 1 108 ? -21.368 -4.943 6.625 1.00 66.88 108 THR A N 1
ATOM 893 C CA . THR A 1 108 ? -20.962 -6.317 6.372 1.00 66.88 108 THR A CA 1
ATOM 894 C C . THR A 1 108 ? -20.773 -6.425 4.871 1.00 66.88 108 THR A C 1
ATOM 896 O O . THR A 1 108 ? -21.696 -6.759 4.130 1.00 66.88 108 THR A O 1
ATOM 899 N N . ILE A 1 109 ? -19.580 -6.058 4.418 1.00 68.19 109 ILE A N 1
ATOM 900 C CA . ILE A 1 109 ? -19.154 -6.227 3.041 1.00 68.19 109 ILE A CA 1
ATOM 901 C C . ILE A 1 109 ? -18.939 -7.725 2.864 1.00 68.19 109 ILE A C 1
ATOM 903 O O . ILE A 1 109 ? -17.957 -8.289 3.345 1.00 68.19 109 ILE A O 1
ATOM 907 N N . HIS A 1 110 ? -19.912 -8.384 2.240 1.00 70.94 110 HIS A N 1
ATOM 908 C CA . HIS A 1 110 ? -19.874 -9.828 2.020 1.00 70.94 110 HIS A CA 1
ATOM 909 C C . HIS A 1 110 ? -18.721 -10.244 1.098 1.00 70.94 110 HIS A C 1
ATOM 911 O O . HIS A 1 110 ? -18.156 -11.318 1.286 1.00 70.94 110 HIS A O 1
ATOM 917 N N . ASP A 1 111 ? -18.358 -9.387 0.138 1.00 83.38 111 ASP A N 1
ATOM 918 C CA . ASP A 1 111 ? -17.208 -9.578 -0.740 1.00 83.38 111 ASP A CA 1
ATOM 919 C C . ASP A 1 111 ? -16.635 -8.218 -1.168 1.00 83.38 111 ASP A C 1
ATOM 921 O O . ASP A 1 111 ? -17.218 -7.492 -1.978 1.00 83.38 111 ASP A O 1
ATOM 925 N N . SER A 1 112 ? -15.476 -7.871 -0.609 1.00 84.25 112 SER A N 1
ATOM 926 C CA . SER A 1 112 ? -14.803 -6.602 -0.889 1.00 84.25 112 SER A CA 1
ATOM 927 C C . SER A 1 112 ? -14.239 -6.526 -2.305 1.00 84.25 112 SER A C 1
ATOM 929 O O . SER A 1 112 ? -14.038 -5.426 -2.820 1.00 84.25 112 SER A O 1
ATOM 931 N N . LEU A 1 113 ? -14.001 -7.668 -2.961 1.00 87.06 113 LEU A N 1
ATOM 932 C CA . LEU A 1 113 ? -13.542 -7.691 -4.347 1.00 87.06 113 LEU A CA 1
ATOM 933 C C . LEU A 1 113 ? -14.681 -7.324 -5.289 1.00 87.06 113 LEU A C 1
ATOM 935 O O . LEU A 1 113 ? -14.481 -6.508 -6.185 1.00 87.06 113 LEU A O 1
ATOM 939 N N . VAL A 1 114 ? -15.873 -7.884 -5.069 1.00 89.19 114 VAL A N 1
ATOM 940 C CA . VAL A 1 114 ? -17.055 -7.575 -5.887 1.00 89.19 114 VAL A CA 1
ATOM 941 C C . VAL A 1 114 ? -17.412 -6.097 -5.767 1.00 89.19 114 VAL A C 1
ATOM 943 O O . VAL A 1 114 ? -17.573 -5.432 -6.788 1.00 89.19 114 VAL A O 1
ATOM 946 N N . GLU A 1 115 ? -17.444 -5.560 -4.546 1.00 87.75 115 GLU A N 1
ATOM 947 C CA . GLU A 1 115 ? -17.708 -4.134 -4.317 1.00 87.75 115 GLU A CA 1
ATOM 948 C C . GLU A 1 115 ? -16.614 -3.231 -4.916 1.00 87.75 115 GLU A C 1
ATOM 950 O O . GLU A 1 115 ? -16.893 -2.174 -5.490 1.00 87.75 115 GLU A O 1
ATOM 955 N N . GLY A 1 116 ? -15.354 -3.671 -4.854 1.00 87.62 116 GLY A N 1
ATOM 956 C CA . GLY A 1 116 ? -14.240 -2.991 -5.507 1.00 87.62 116 GLY A CA 1
ATOM 957 C C . GLY A 1 116 ? -14.399 -2.937 -7.027 1.00 87.62 116 GLY A C 1
ATOM 958 O O . GLY A 1 116 ? -14.169 -1.889 -7.630 1.00 87.62 116 GLY A O 1
ATOM 959 N N . VAL A 1 117 ? -14.838 -4.033 -7.653 1.00 90.44 117 VAL A N 1
ATOM 960 C CA . VAL A 1 117 ? -15.085 -4.095 -9.100 1.00 90.44 117 VAL A CA 1
ATOM 961 C C . VAL A 1 117 ? -16.248 -3.192 -9.500 1.00 90.44 117 VAL A C 1
ATOM 963 O O . VAL A 1 117 ? -16.111 -2.463 -10.479 1.00 90.44 117 VAL A O 1
ATOM 966 N N . THR A 1 118 ? -17.356 -3.179 -8.752 1.00 90.88 118 THR A N 1
ATOM 967 C CA . THR A 1 118 ? -18.488 -2.284 -9.052 1.00 90.88 118 THR A CA 1
ATOM 968 C C . THR A 1 118 ? -18.088 -0.818 -8.916 1.00 90.88 118 THR A C 1
ATOM 970 O O . THR A 1 118 ? -18.336 -0.025 -9.818 1.00 90.88 118 THR A O 1
ATOM 973 N N . CYS A 1 119 ? -17.358 -0.467 -7.854 1.00 87.62 119 CYS A N 1
ATOM 974 C CA . CYS A 1 119 ? -16.828 0.885 -7.673 1.00 87.62 119 CYS A CA 1
ATOM 975 C C . CYS A 1 119 ? -15.880 1.278 -8.818 1.00 87.62 119 CYS A C 1
ATOM 977 O O . CYS A 1 119 ? -15.918 2.401 -9.324 1.00 87.62 119 CYS A O 1
ATOM 979 N N . PHE A 1 120 ? -15.045 0.344 -9.276 1.00 87.38 120 PHE A N 1
ATOM 980 C CA . PHE A 1 120 ? -14.141 0.585 -10.392 1.00 87.38 120 PHE A CA 1
ATOM 981 C C . PHE A 1 120 ? -14.881 0.763 -11.724 1.00 87.38 120 PHE A C 1
ATOM 983 O O . PHE A 1 120 ? -14.526 1.638 -12.515 1.00 87.38 120 PHE A O 1
ATOM 990 N N . GLN A 1 121 ? -15.941 -0.014 -11.953 1.00 89.69 121 GLN A N 1
ATOM 991 C CA . GLN A 1 121 ? -16.825 0.145 -13.108 1.00 89.69 121 GLN A CA 1
ATOM 992 C C . GLN A 1 121 ? -17.497 1.521 -13.110 1.00 89.69 121 GLN A C 1
ATOM 994 O O . GLN A 1 121 ? -17.474 2.188 -14.143 1.00 89.69 121 GLN A O 1
ATOM 999 N N . ASP A 1 122 ? -17.991 1.984 -11.959 1.00 90.50 122 ASP A N 1
ATOM 1000 C CA . ASP A 1 122 ? -18.593 3.315 -11.809 1.00 90.50 122 ASP A CA 1
ATOM 1001 C C . ASP A 1 122 ? -17.592 4.447 -12.087 1.00 90.50 122 ASP A C 1
ATOM 1003 O O . ASP A 1 122 ? -17.937 5.492 -12.645 1.00 90.50 122 ASP A O 1
ATOM 1007 N N . ILE A 1 123 ? -16.323 4.254 -11.718 1.00 87.44 123 ILE A N 1
ATOM 1008 C CA . ILE A 1 123 ? -15.258 5.211 -12.036 1.00 87.44 123 ILE A CA 1
ATOM 1009 C C . ILE A 1 123 ? -15.039 5.277 -13.551 1.00 87.44 123 ILE A C 1
ATOM 1011 O O . ILE A 1 123 ? -14.979 6.381 -14.094 1.00 87.44 123 ILE A O 1
ATOM 1015 N N . ILE A 1 124 ? -14.960 4.132 -14.233 1.00 88.81 124 ILE A N 1
ATOM 1016 C CA . ILE A 1 124 ? -14.746 4.068 -15.689 1.00 88.81 124 ILE A CA 1
ATOM 1017 C C . ILE A 1 124 ? -15.939 4.642 -16.463 1.00 88.81 124 ILE A C 1
ATOM 1019 O O . ILE A 1 124 ? -15.754 5.263 -17.513 1.00 88.81 124 ILE A O 1
ATOM 1023 N N . SER A 1 125 ? -17.161 4.429 -15.979 1.00 87.25 125 SER A N 1
ATOM 1024 C CA . SER A 1 125 ? -18.375 4.878 -16.661 1.00 87.25 125 SER A CA 1
ATOM 1025 C C . SER A 1 125 ? -18.661 6.367 -16.449 1.00 87.25 125 SER A C 1
ATOM 1027 O O . SER A 1 125 ? -19.097 7.031 -17.389 1.00 87.25 125 SER A O 1
ATOM 1029 N N . HIS A 1 126 ? -18.418 6.904 -15.247 1.00 84.94 126 HIS A N 1
ATOM 1030 C CA . HIS A 1 126 ? -18.910 8.236 -14.872 1.00 84.94 126 HIS A CA 1
ATOM 1031 C C . HIS A 1 126 ? -17.831 9.280 -14.572 1.00 84.94 126 HIS A C 1
ATOM 1033 O O . HIS A 1 126 ? -18.117 10.470 -14.694 1.00 84.94 126 HIS A O 1
ATOM 1039 N N . LYS A 1 127 ? -16.619 8.887 -14.154 1.00 83.81 127 LYS A N 1
ATOM 1040 C CA . LYS A 1 127 ? -15.604 9.836 -13.651 1.00 83.81 127 LYS A CA 1
ATOM 1041 C C . LYS A 1 127 ? -14.371 9.933 -14.541 1.00 83.81 127 LYS A C 1
ATOM 1043 O O . LYS A 1 127 ? -13.998 11.027 -14.947 1.00 83.81 127 LYS A O 1
ATOM 1048 N N . ASP A 1 128 ? -13.728 8.805 -14.824 1.00 85.00 128 ASP A N 1
ATOM 1049 C CA . ASP A 1 128 ? -12.448 8.746 -15.528 1.00 85.00 128 ASP A CA 1
ATOM 1050 C C . ASP A 1 128 ? -12.430 7.579 -16.516 1.00 85.00 128 ASP A C 1
ATOM 1052 O O . ASP A 1 128 ? -11.862 6.515 -16.266 1.00 85.00 128 ASP A O 1
ATOM 1056 N N . HIS A 1 129 ? -13.047 7.800 -17.676 1.00 83.94 129 HIS A N 1
ATOM 1057 C CA . HIS A 1 129 ? -13.109 6.799 -18.740 1.00 83.94 129 HIS A CA 1
ATOM 1058 C C . HIS A 1 129 ? -11.725 6.409 -19.282 1.00 83.94 129 HIS A C 1
ATOM 1060 O O . HIS A 1 129 ? -11.511 5.284 -19.727 1.00 83.94 129 HIS A O 1
ATOM 1066 N N . THR A 1 130 ? -10.761 7.333 -19.230 1.00 84.00 130 THR A N 1
ATOM 1067 C CA . THR A 1 130 ? -9.404 7.114 -19.759 1.00 84.00 130 THR A CA 1
ATOM 1068 C C . THR A 1 130 ? -8.424 6.566 -18.725 1.00 84.00 130 THR A C 1
ATOM 1070 O O . THR A 1 130 ? -7.256 6.338 -19.061 1.00 84.00 130 THR A O 1
ATOM 1073 N N . LEU A 1 131 ? -8.894 6.349 -17.489 1.00 84.19 131 LEU A N 1
ATOM 1074 C CA . LEU A 1 131 ? -8.095 5.922 -16.342 1.00 84.19 131 LEU A CA 1
ATOM 1075 C C . LEU A 1 131 ? -6.839 6.787 -16.151 1.00 84.19 131 LEU A C 1
ATOM 1077 O O . LEU A 1 131 ? -5.777 6.283 -15.784 1.00 84.19 131 LEU A O 1
ATOM 1081 N N . SER A 1 132 ? -6.946 8.087 -16.431 1.00 84.19 132 SER A N 1
ATOM 1082 C CA . SER A 1 132 ? -5.850 9.058 -16.361 1.00 84.19 132 SER A CA 1
ATOM 1083 C C . SER A 1 132 ? -5.112 9.024 -15.018 1.00 84.19 132 SER A C 1
ATOM 1085 O O . SER A 1 132 ? -3.881 9.014 -15.007 1.00 84.19 132 SER A O 1
ATOM 1087 N N . ARG A 1 133 ? -5.841 8.881 -13.903 1.00 82.69 133 ARG A N 1
ATOM 1088 C CA . ARG A 1 133 ? -5.260 8.764 -12.554 1.00 82.69 133 ARG A CA 1
ATOM 1089 C C . ARG A 1 133 ? -4.494 7.457 -12.333 1.00 82.69 133 ARG A C 1
ATOM 1091 O O . ARG A 1 133 ? -3.470 7.443 -11.669 1.00 82.69 133 ARG A O 1
ATOM 1098 N N . LEU A 1 134 ? -4.955 6.332 -12.877 1.00 81.50 134 LEU A N 1
ATOM 1099 C CA . LEU A 1 134 ? -4.178 5.090 -12.782 1.00 81.50 134 LEU A CA 1
ATOM 1100 C C . LEU A 1 134 ? -2.956 5.126 -13.697 1.00 81.50 134 LEU A C 1
ATOM 1102 O O . LEU A 1 134 ? -1.895 4.612 -13.348 1.00 81.50 134 LEU A O 1
ATOM 1106 N N . ARG A 1 135 ? -3.095 5.757 -14.864 1.00 82.75 135 ARG A N 1
ATOM 1107 C CA . ARG A 1 135 ? -2.015 5.886 -15.841 1.00 82.75 135 ARG A CA 1
ATOM 1108 C C . ARG A 1 135 ? -0.888 6.781 -15.342 1.00 82.75 135 ARG A C 1
ATOM 1110 O O . ARG A 1 135 ? 0.252 6.501 -15.694 1.00 82.75 135 ARG A O 1
ATOM 1117 N N . SER A 1 136 ? -1.156 7.772 -14.489 1.00 83.50 136 SER A N 1
ATOM 1118 C CA . SER A 1 136 ? -0.091 8.570 -13.866 1.00 83.50 136 SER A CA 1
ATOM 1119 C C . SER A 1 136 ? 0.814 7.762 -12.932 1.00 83.50 136 SER A C 1
ATOM 1121 O O . SER A 1 136 ? 1.961 8.146 -12.733 1.00 83.50 136 SER A O 1
ATOM 1123 N N . HIS A 1 137 ? 0.352 6.625 -12.399 1.00 81.56 137 HIS A N 1
ATOM 1124 C CA . HIS A 1 137 ? 1.182 5.733 -11.579 1.00 81.56 137 HIS A CA 1
ATOM 1125 C C . HIS A 1 137 ? 2.011 4.738 -12.397 1.00 81.56 137 HIS A C 1
ATOM 1127 O O . HIS A 1 137 ? 2.850 4.035 -11.829 1.00 81.56 137 HIS A O 1
ATOM 1133 N N . ILE A 1 138 ? 1.779 4.636 -13.712 1.00 81.81 138 ILE A N 1
ATOM 1134 C CA . ILE A 1 138 ? 2.580 3.775 -14.582 1.00 81.81 138 ILE A CA 1
ATOM 1135 C C . ILE A 1 138 ? 3.908 4.493 -14.836 1.00 81.81 138 ILE A C 1
ATOM 1137 O O . ILE A 1 138 ? 3.918 5.537 -15.490 1.00 81.81 138 ILE A O 1
ATOM 1141 N N . PRO A 1 139 ? 5.041 3.948 -14.364 1.00 70.75 139 PRO A N 1
ATOM 1142 C CA . PRO A 1 139 ? 6.336 4.556 -14.610 1.00 70.75 139 PRO A CA 1
ATOM 1143 C C . PRO A 1 139 ? 6.619 4.501 -16.108 1.00 70.75 139 PRO A C 1
ATOM 1145 O O . PRO A 1 139 ? 6.667 3.421 -16.704 1.00 70.75 139 PRO A O 1
ATOM 1148 N N . VAL A 1 140 ? 6.840 5.657 -16.726 1.00 69.00 140 VAL A N 1
ATOM 1149 C CA . VAL A 1 140 ? 7.415 5.699 -18.068 1.00 69.00 140 VAL A CA 1
ATOM 1150 C C . VAL A 1 140 ? 8.875 5.281 -17.908 1.00 69.00 140 VAL A C 1
ATOM 1152 O O . VAL A 1 140 ? 9.655 5.998 -17.288 1.00 69.00 140 VAL A O 1
ATOM 1155 N N . TYR A 1 141 ? 9.249 4.115 -18.444 1.00 55.34 141 TYR A N 1
ATOM 1156 C CA . TYR A 1 141 ? 10.581 3.491 -18.313 1.00 55.34 141 TYR A CA 1
ATOM 1157 C C . TYR A 1 141 ? 11.779 4.363 -18.765 1.00 55.34 141 TYR A C 1
ATOM 1159 O O . TYR A 1 141 ? 12.917 3.910 -18.688 1.00 55.34 141 TYR A O 1
ATOM 1167 N N . ASN A 1 142 ? 11.554 5.606 -19.202 1.00 47.47 142 ASN A N 1
ATOM 1168 C CA . ASN A 1 142 ? 12.563 6.476 -19.801 1.00 47.47 142 ASN A CA 1
ATOM 1169 C C . ASN A 1 142 ? 13.050 7.628 -18.903 1.00 47.47 142 ASN A C 1
ATOM 1171 O O . ASN A 1 142 ? 13.898 8.393 -19.345 1.00 47.47 142 ASN A O 1
ATOM 1175 N N . GLN A 1 143 ? 12.574 7.770 -17.662 1.00 46.50 143 GLN A N 1
ATOM 1176 C CA . GLN A 1 143 ? 13.071 8.801 -16.738 1.00 46.50 143 GLN A CA 1
ATOM 1177 C C . GLN A 1 143 ? 13.245 8.217 -15.336 1.00 46.50 143 GLN A C 1
ATOM 1179 O O . GLN A 1 143 ? 12.302 8.194 -14.556 1.00 46.50 143 GLN A O 1
ATOM 1184 N N . ARG A 1 144 ? 14.437 7.663 -15.072 1.00 44.22 144 ARG A N 1
ATOM 1185 C CA . ARG A 1 144 ? 15.111 7.549 -13.757 1.00 44.22 144 ARG A CA 1
ATOM 1186 C C . ARG A 1 144 ? 16.376 6.689 -13.896 1.00 44.22 144 ARG A C 1
ATOM 1188 O O . ARG A 1 144 ? 16.522 5.628 -13.296 1.00 44.22 144 ARG A O 1
ATOM 1195 N N . GLN A 1 145 ? 17.318 7.155 -14.709 1.00 40.19 145 GLN A N 1
ATOM 1196 C CA . GLN A 1 145 ? 18.660 7.293 -14.151 1.00 40.19 145 GLN A CA 1
ATOM 1197 C C . GLN A 1 145 ? 18.595 8.609 -13.366 1.00 40.19 145 GLN A C 1
ATOM 1199 O O . GLN A 1 145 ? 18.126 9.595 -13.920 1.00 40.19 145 GLN A O 1
ATOM 1204 N N . GLU A 1 146 ? 18.967 8.582 -12.086 1.00 38.88 146 GLU A N 1
ATOM 1205 C CA . GLU A 1 146 ? 19.097 9.768 -11.219 1.00 38.88 146 GLU A CA 1
ATOM 1206 C C . GLU A 1 146 ? 17.801 10.406 -10.681 1.00 38.88 146 GLU A C 1
ATOM 1208 O O . GLU A 1 146 ? 17.578 11.594 -10.842 1.00 38.88 146 GLU A O 1
ATOM 1213 N N . GLU A 1 147 ? 16.988 9.670 -9.921 1.00 35.44 147 GLU A N 1
ATOM 1214 C CA . GLU A 1 147 ? 16.355 10.305 -8.752 1.00 35.44 147 GLU A CA 1
ATOM 1215 C C . GLU A 1 147 ? 16.605 9.405 -7.548 1.00 35.44 147 GLU A C 1
ATOM 1217 O O . GLU A 1 147 ? 16.033 8.319 -7.406 1.00 35.44 147 GLU A O 1
ATOM 1222 N N . ASN A 1 148 ? 17.557 9.850 -6.733 1.00 34.34 148 ASN A N 1
ATOM 1223 C CA . ASN A 1 148 ? 17.771 9.361 -5.387 1.00 34.34 148 ASN A CA 1
ATOM 1224 C C . ASN A 1 148 ? 16.430 9.386 -4.647 1.00 34.34 148 ASN A C 1
ATOM 1226 O O . ASN A 1 148 ? 15.671 10.348 -4.732 1.00 34.34 148 ASN A O 1
ATOM 1230 N N . VAL A 1 149 ? 16.122 8.296 -3.955 1.00 42.47 149 VAL A N 1
ATOM 1231 C CA . VAL A 1 149 ? 14.955 8.205 -3.078 1.00 42.47 149 VAL A CA 1
ATOM 1232 C C . VAL A 1 149 ? 15.283 8.991 -1.809 1.00 42.47 149 VAL A C 1
ATOM 1234 O O . VAL A 1 149 ? 15.637 8.389 -0.804 1.00 42.47 149 VAL A O 1
ATOM 1237 N N . ASP A 1 150 ? 15.189 10.318 -1.879 1.00 44.09 150 ASP A N 1
ATOM 1238 C CA . ASP A 1 150 ? 15.432 11.249 -0.770 1.00 44.09 150 ASP A CA 1
ATOM 1239 C C . ASP A 1 150 ? 14.312 12.306 -0.688 1.00 44.09 150 ASP A C 1
ATOM 1241 O O . ASP A 1 150 ? 14.583 13.496 -0.629 1.00 44.09 150 ASP A O 1
ATOM 1245 N N . ASP A 1 151 ? 13.042 11.887 -0.676 1.00 38.69 151 ASP A N 1
ATOM 1246 C CA . ASP A 1 151 ? 11.894 12.810 -0.520 1.00 38.69 151 ASP A CA 1
ATOM 1247 C C . ASP A 1 151 ? 11.141 12.666 0.819 1.00 38.69 151 ASP A C 1
ATOM 1249 O O . ASP A 1 151 ? 10.070 13.235 0.998 1.00 38.69 151 ASP A O 1
ATOM 1253 N N . ASP A 1 152 ? 11.712 11.972 1.811 1.00 42.00 152 ASP A N 1
ATOM 1254 C CA . ASP A 1 152 ? 11.130 11.877 3.168 1.00 42.0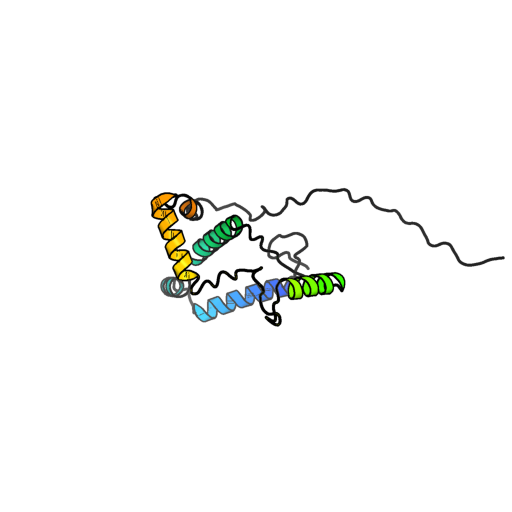0 152 ASP A CA 1
ATOM 1255 C C . ASP A 1 152 ? 11.898 12.728 4.215 1.00 42.00 152 ASP A C 1
ATOM 1257 O O . ASP A 1 152 ? 11.807 12.477 5.417 1.00 42.00 152 ASP A O 1
ATOM 1261 N N . ALA A 1 153 ? 12.686 13.725 3.786 1.00 43.91 153 ALA A N 1
ATOM 1262 C CA . ALA A 1 153 ? 13.603 14.494 4.644 1.00 43.91 153 ALA A CA 1
ATOM 1263 C C . ALA A 1 153 ? 13.170 15.950 4.931 1.00 43.91 153 ALA A C 1
ATOM 1265 O O . ALA A 1 153 ? 14.016 16.832 5.044 1.00 43.91 153 ALA A O 1
ATOM 1266 N N . LEU A 1 154 ? 11.872 16.222 5.093 1.00 40.19 154 LEU A N 1
ATOM 1267 C CA . LEU A 1 154 ? 11.396 17.502 5.640 1.00 40.19 154 LEU A CA 1
ATOM 1268 C C . LEU A 1 154 ? 10.751 17.280 7.011 1.00 40.19 154 LEU A C 1
ATOM 1270 O O . LEU A 1 154 ? 9.533 17.231 7.160 1.00 40.19 154 LEU A O 1
ATOM 1274 N N . GLY A 1 155 ? 11.608 17.116 8.018 1.00 36.53 155 GLY A N 1
ATOM 1275 C CA . GLY A 1 155 ? 11.265 17.306 9.423 1.00 36.53 155 GLY A CA 1
ATOM 1276 C C . GLY A 1 155 ? 11.862 18.630 9.881 1.00 36.53 155 GLY A C 1
ATOM 1277 O O . GLY A 1 155 ? 13.079 18.782 9.847 1.00 36.53 155 GLY A O 1
ATOM 1278 N N . SER A 1 156 ? 10.988 19.571 10.234 1.00 35.97 156 SER A N 1
ATOM 1279 C CA . SER A 1 156 ? 11.294 20.926 10.686 1.00 35.97 156 SER A CA 1
ATOM 1280 C C . SER A 1 156 ? 12.449 20.994 11.685 1.00 35.97 156 SER A C 1
ATOM 1282 O O . SER A 1 156 ? 12.482 20.265 12.675 1.00 35.97 156 SER A O 1
ATOM 1284 N N . ASP A 1 157 ? 13.358 21.920 11.404 1.00 39.47 157 ASP A N 1
ATOM 1285 C CA . ASP A 1 157 ? 14.440 22.361 12.271 1.00 39.47 157 ASP A CA 1
ATOM 1286 C C . ASP A 1 157 ? 13.838 23.198 13.417 1.00 39.47 157 ASP A C 1
ATOM 1288 O O . ASP A 1 157 ? 13.468 24.355 13.227 1.00 39.47 157 ASP A O 1
ATOM 1292 N N . GLU A 1 158 ? 13.666 22.592 14.591 1.00 40.22 158 GLU A N 1
ATOM 1293 C CA . GLU A 1 158 ? 13.362 23.285 15.849 1.00 40.22 158 GLU A CA 1
ATOM 1294 C C . GLU A 1 158 ? 14.546 23.048 16.802 1.00 40.22 158 GLU A C 1
ATOM 1296 O O . GLU A 1 158 ? 14.707 21.977 17.389 1.00 40.22 158 GLU A O 1
ATOM 1301 N N . SER A 1 159 ? 15.419 24.057 16.845 1.00 35.34 159 SER A N 1
ATOM 1302 C CA . SER A 1 159 ? 16.370 24.445 17.899 1.00 35.34 159 SER A CA 1
ATOM 1303 C C . SER A 1 159 ? 16.752 23.406 18.968 1.00 35.34 159 SER A C 1
ATOM 1305 O O . SER A 1 159 ? 16.042 23.198 19.953 1.00 35.34 159 SER A O 1
ATOM 1307 N N . MET A 1 160 ? 17.977 22.881 18.865 1.00 38.06 160 MET A N 1
ATOM 1308 C CA . MET A 1 160 ? 18.717 22.331 20.008 1.00 38.06 160 MET A CA 1
ATOM 1309 C C . MET A 1 160 ? 19.224 23.486 20.888 1.00 38.06 160 MET A C 1
ATOM 1311 O O . MET A 1 160 ? 20.303 24.026 20.647 1.00 38.06 160 MET A O 1
ATOM 1315 N N . GLU A 1 161 ? 18.459 23.869 21.912 1.00 35.69 161 GLU A N 1
ATOM 1316 C CA . GLU A 1 161 ? 19.021 24.571 23.071 1.00 35.69 161 GLU A CA 1
ATOM 1317 C C . GLU A 1 161 ? 19.763 23.554 23.946 1.00 35.69 161 GLU A C 1
ATOM 1319 O O . GLU A 1 161 ? 19.183 22.606 24.474 1.00 35.69 161 GLU A O 1
ATOM 1324 N N . ASN A 1 162 ? 21.074 23.745 24.051 1.00 37.00 162 ASN A N 1
ATOM 1325 C CA . ASN A 1 162 ? 21.988 23.000 24.904 1.00 37.00 162 ASN A CA 1
ATOM 1326 C C . ASN A 1 162 ? 21.877 23.520 26.351 1.00 37.00 162 ASN A C 1
ATOM 1328 O O . ASN A 1 162 ? 22.231 24.679 26.572 1.00 37.00 162 ASN A O 1
ATOM 1332 N N . PRO A 1 163 ? 21.447 22.730 27.351 1.00 42.75 163 PRO A N 1
ATOM 1333 C CA . PRO A 1 163 ? 21.624 23.113 28.741 1.00 42.75 163 PRO A CA 1
ATOM 1334 C C . PRO A 1 163 ? 23.029 22.692 29.180 1.00 42.75 163 PRO A C 1
ATOM 1336 O O . PRO A 1 163 ? 23.308 21.508 29.377 1.00 42.75 163 PRO A O 1
ATOM 1339 N N . GLU A 1 164 ? 23.906 23.684 29.304 1.00 43.97 164 GLU A N 1
ATOM 1340 C CA . GLU A 1 164 ? 25.180 23.589 30.012 1.00 43.97 164 GLU A CA 1
ATOM 1341 C C . GLU A 1 164 ? 24.976 23.013 31.426 1.00 43.97 164 GLU A C 1
ATOM 1343 O O . GLU A 1 164 ? 24.196 23.519 32.231 1.00 43.97 164 GLU A O 1
ATOM 1348 N N . GLU A 1 165 ? 25.654 21.893 31.674 1.00 48.00 165 GLU A N 1
ATOM 1349 C CA . GLU A 1 165 ? 26.542 21.655 32.817 1.00 48.00 165 GLU A CA 1
ATOM 1350 C C . GLU A 1 165 ? 26.250 22.489 34.086 1.00 48.00 165 GLU A C 1
ATOM 1352 O O . GLU A 1 165 ? 26.740 23.601 34.266 1.00 48.00 165 GLU A O 1
ATOM 1357 N N . LEU A 1 166 ? 25.477 21.913 35.012 1.00 47.44 166 LEU A N 1
ATOM 1358 C CA . LEU A 1 166 ? 25.391 22.368 36.400 1.00 47.44 166 LEU A CA 1
ATOM 1359 C C . LEU A 1 166 ? 25.758 21.194 37.311 1.00 47.44 166 LEU A C 1
ATOM 1361 O O . LEU A 1 166 ? 25.009 20.222 37.438 1.00 47.44 166 LEU A O 1
ATOM 1365 N N . ASP A 1 167 ? 26.950 21.296 37.898 1.00 45.34 167 ASP A N 1
ATOM 1366 C CA . ASP A 1 167 ? 27.526 20.358 38.858 1.00 45.34 167 ASP A CA 1
ATOM 1367 C C . ASP A 1 167 ? 26.610 20.108 40.075 1.00 45.34 167 ASP A C 1
ATOM 1369 O O . ASP A 1 167 ? 25.872 21.001 40.508 1.00 45.34 167 ASP A O 1
ATOM 1373 N N . PRO A 1 168 ? 26.665 18.907 40.684 1.00 61.19 168 PRO A N 1
ATOM 1374 C CA . PRO A 1 168 ? 25.890 18.603 41.879 1.00 61.19 168 PRO A CA 1
ATOM 1375 C C . PRO A 1 168 ? 26.427 19.374 43.100 1.00 61.19 168 PRO A C 1
ATOM 1377 O O . PRO A 1 168 ? 27.642 19.415 43.311 1.00 61.19 168 PRO A O 1
ATOM 1380 N N . PRO A 1 169 ? 25.562 19.933 43.969 1.00 50.03 169 PRO A N 1
ATOM 1381 C CA . PRO A 1 169 ? 26.021 20.522 45.218 1.00 50.03 169 PRO A CA 1
ATOM 1382 C C . PRO A 1 169 ? 26.576 19.439 46.152 1.00 50.03 169 PRO A C 1
ATOM 1384 O O . PRO A 1 169 ? 25.938 18.417 46.420 1.00 50.03 169 PRO A O 1
ATOM 1387 N N . SER A 1 170 ? 27.789 19.694 46.639 1.00 47.97 170 SER A N 1
ATOM 1388 C CA . SER A 1 170 ? 28.529 18.885 47.600 1.00 47.97 170 SER A CA 1
ATOM 1389 C C . SER A 1 170 ? 27.784 18.718 48.926 1.00 47.97 170 SER A C 1
ATOM 1391 O O . SER A 1 170 ? 27.281 19.684 49.499 1.00 47.97 170 SER A O 1
ATOM 1393 N N . SER A 1 171 ? 27.799 17.482 49.421 1.00 45.81 171 SER A N 1
ATOM 1394 C CA . SER A 1 171 ? 27.481 17.091 50.795 1.00 45.81 171 SER A CA 1
ATOM 1395 C C . SER A 1 171 ? 28.439 17.746 51.802 1.00 45.81 171 SER A C 1
ATOM 1397 O O . SER A 1 171 ? 29.633 17.851 51.532 1.00 45.81 171 SER A O 1
ATOM 1399 N N . ASP A 1 172 ? 27.882 18.079 52.970 1.00 38.72 172 ASP A N 1
ATOM 1400 C CA . ASP A 1 172 ? 28.522 18.331 54.272 1.00 38.72 172 ASP A CA 1
ATOM 1401 C C . ASP A 1 172 ? 29.203 19.688 54.538 1.00 38.72 172 ASP A C 1
ATOM 1403 O O . ASP A 1 172 ? 30.297 19.970 54.059 1.00 38.72 172 ASP A O 1
ATOM 1407 N N . CYS A 1 173 ? 28.631 20.475 55.462 1.00 37.97 173 CYS A N 1
ATOM 1408 C CA . CYS A 1 173 ? 29.113 20.564 56.856 1.00 37.97 173 CYS A CA 1
ATOM 1409 C C . CYS A 1 173 ? 28.472 21.739 57.631 1.00 37.97 173 CYS A C 1
ATOM 1411 O O . CYS A 1 173 ? 28.520 22.874 57.165 1.00 37.97 173 CYS A O 1
ATOM 1413 N N . MET A 1 174 ? 28.047 21.423 58.868 1.00 36.81 174 MET A N 1
ATOM 1414 C CA . MET A 1 174 ? 27.665 22.281 60.018 1.00 36.81 174 MET A CA 1
ATOM 1415 C C . MET A 1 174 ? 26.299 22.975 59.986 1.00 36.81 174 MET A C 1
ATOM 1417 O O . MET A 1 174 ? 26.122 23.969 59.253 1.00 36.81 174 MET A O 1
#

Secondary structure (DSSP, 8-state):
-EE-TT--TT--EEHHHHHHHHHHHHHHHHHHHTTTT-HHHHHHHS-TTHHHHHHHHHHHHHHTT-------S-----HHHHHHHHHHHHHTTTT--S---SS------S-HHHHHHHHHHHIIIII-TT-HHHHTTS--TTS-SS--S--S--------------PPPPP---

Foldseek 3Di:
DWDQPQPDPPRTDDPVVVVVVVVVVVCVCCVQQDDDRDVVSVVVVDPPCPVQVVQLVVVVCVVVVNDDDDDPDDDDCDPVNVVVVVVCCVVVVVVVPDDPPPDDPPPPPVDPVVVVVVVVVCCCVPPCVPPVVSVVSRDPPPDDPDDRPPPPPDDDDDDDDDDDDDDDDDDDDD

Organism: NCBI:txid1165861

InterPro domains:
  IPR046496 Domain of unknown function DUF6589 [PF20231] (1-73)

pLDDT: mean 70.67, std 16.91, range [34.34, 94.19]

Radius of gyration: 26.53 Å; chains: 1; bounding box: 60×47×81 Å

Sequence (174 aa):
MLVSPSGRPGHFVAKDFFLENHNYWLKFFYNRGGIGTQVERLKELFSLNIPLLRSLFHSMQVDSGKHRVYQSHKVTLSNNSLKLFRQMAVDSDILNQHNRTNHYRDLTIHDSLVEGVTCFQDIISHKDHTLSRLRSHIPVYNQRQEENVDDDALGSDESMENPEELDPPSSDCM